Protein AF-A0AAW6HKV5-F1 (afdb_monomer)

InterPro domains:
  IPR008201 Ribonuclease HepT-like [PF01934] (49-114)
  IPR037038 tRNA nuclease HepT-like superfamily [G3DSA:1.20.120.580] (50-119)

Nearest PDB structures (foldseek):
  2lfd-assembly1_A  TM=5.089E-01  e=1.244E+00  Escherichia coli
  7ocf-assembly1_E  TM=3.856E-01  e=1.244E+00  Rattus norvegicus
  6s18-assembly1_B  TM=4.600E-01  e=3.729E+00  Pseudomonas putida KT2440
  5nl1-assembly2_E  TM=3.109E-01  e=4.331E+00  Mus musculus

Organism: Bacteroides ovatus (NCBI:txid28116)

pLDDT: mean 88.49, std 11.3, range [34.53, 97.5]

Foldseek 3Di:
DDLVVLLVVLLVLLLVLLVVLLVLCVPPDDLCQLVPDPVSVVNLVVLLVSLQSNLVSLVSNCVSVVNPPCVVPVVADNVCSNCSNVVCVVCVVVSRSRVSNCCSPPPSVVVSVVSVVVVD

Structure (mmCIF, N/CA/C/O backbone):
data_AF-A0AAW6HKV5-F1
#
_entry.id   AF-A0AAW6HKV5-F1
#
loop_
_atom_site.group_PDB
_atom_site.id
_atom_s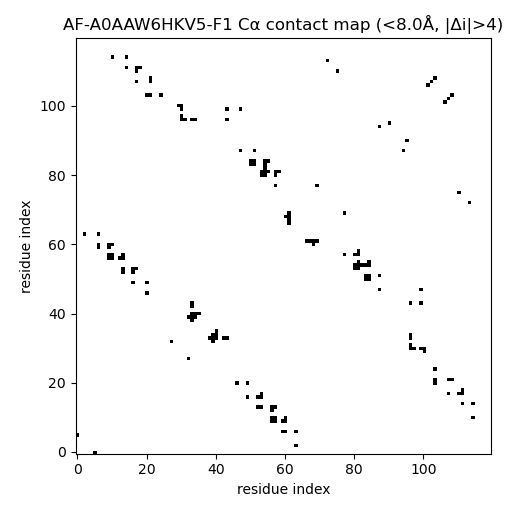ite.type_symbol
_atom_site.label_atom_id
_atom_site.label_alt_id
_atom_site.label_comp_id
_atom_site.label_asym_id
_atom_site.label_entity_id
_atom_site.label_seq_id
_atom_site.pdbx_PDB_ins_code
_atom_site.Cartn_x
_atom_site.Cartn_y
_atom_site.Cartn_z
_atom_site.occupancy
_atom_site.B_iso_or_equiv
_atom_site.auth_seq_id
_atom_site.auth_comp_id
_atom_site.auth_asym_id
_atom_site.auth_atom_id
_atom_site.pdbx_PDB_model_num
ATOM 1 N N . MET A 1 1 ? 3.439 5.082 26.831 1.00 64.12 1 MET A N 1
ATOM 2 C CA . MET A 1 1 ? 2.622 5.833 25.849 1.00 64.12 1 MET A CA 1
ATOM 3 C C . MET A 1 1 ? 1.167 5.444 26.038 1.00 64.12 1 MET A C 1
ATOM 5 O O . MET A 1 1 ? 0.902 4.267 26.248 1.00 64.12 1 MET A O 1
ATOM 9 N N . CYS A 1 2 ? 0.241 6.402 26.002 1.00 88.31 2 CYS A N 1
ATOM 10 C CA . CYS A 1 2 ? -1.196 6.114 26.021 1.00 88.31 2 CYS A CA 1
ATOM 11 C C . CYS A 1 2 ? -1.622 5.416 24.713 1.00 88.31 2 CYS A C 1
ATOM 13 O O . CYS A 1 2 ? -1.006 5.632 23.668 1.00 88.31 2 CYS A O 1
ATOM 15 N N . LYS A 1 3 ? -2.685 4.601 24.754 1.00 89.00 3 LYS A N 1
ATOM 16 C CA . LYS A 1 3 ? -3.238 3.867 23.597 1.00 89.00 3 LYS A CA 1
ATOM 17 C C . LYS A 1 3 ? -3.487 4.783 22.387 1.00 89.00 3 LYS A C 1
ATOM 19 O O . LYS A 1 3 ? -3.166 4.406 21.264 1.00 89.00 3 LYS A O 1
ATOM 24 N N . SER A 1 4 ? -3.975 6.003 22.620 1.00 89.12 4 SER A N 1
ATOM 25 C CA . SER A 1 4 ? -4.191 7.018 21.579 1.00 89.12 4 SER A CA 1
ATOM 26 C C . SER A 1 4 ? -2.897 7.461 20.890 1.00 89.12 4 SER A C 1
ATOM 28 O O . SER A 1 4 ? -2.852 7.519 19.667 1.00 89.12 4 SER A O 1
ATOM 30 N N . GLN A 1 5 ? -1.820 7.686 21.649 1.00 92.69 5 GLN A N 1
ATOM 31 C CA . GLN A 1 5 ? -0.515 8.089 21.106 1.00 92.69 5 GLN A CA 1
ATOM 32 C C . GLN A 1 5 ? 0.099 6.998 20.220 1.00 92.69 5 GLN A C 1
ATOM 34 O O . GLN A 1 5 ? 0.782 7.295 19.242 1.00 92.69 5 GLN A O 1
ATOM 39 N N . ILE A 1 6 ? -0.143 5.725 20.550 1.00 94.19 6 ILE A N 1
ATOM 40 C CA . ILE A 1 6 ? 0.310 4.592 19.733 1.00 94.19 6 ILE A CA 1
ATOM 41 C C . ILE A 1 6 ? -0.454 4.564 18.407 1.00 94.19 6 ILE A C 1
ATOM 43 O O . ILE A 1 6 ? 0.168 4.436 17.355 1.00 94.19 6 ILE A O 1
ATOM 47 N N . ILE A 1 7 ? -1.781 4.726 18.449 1.00 93.62 7 ILE A N 1
ATOM 48 C CA . ILE A 1 7 ? -2.629 4.772 17.248 1.00 93.62 7 ILE A CA 1
ATOM 49 C C . ILE A 1 7 ? -2.210 5.933 16.341 1.00 93.62 7 ILE A C 1
ATOM 51 O O . ILE A 1 7 ? -1.994 5.729 15.150 1.00 93.62 7 ILE A O 1
ATOM 55 N N . GLU A 1 8 ? -2.026 7.129 16.900 1.00 92.94 8 GLU A N 1
ATOM 56 C CA . GLU A 1 8 ? -1.575 8.302 16.147 1.00 92.94 8 GLU A CA 1
ATOM 57 C C . GLU A 1 8 ? -0.194 8.076 15.516 1.00 92.94 8 GLU A C 1
ATOM 59 O O . GLU A 1 8 ? 0.023 8.379 14.341 1.00 92.94 8 GLU A O 1
ATOM 64 N N . SER A 1 9 ? 0.738 7.478 16.266 1.00 94.81 9 SER A N 1
ATOM 65 C CA . SER A 1 9 ? 2.064 7.135 15.749 1.00 94.81 9 SER A CA 1
ATOM 66 C C . SER A 1 9 ? 1.994 6.132 14.595 1.00 94.81 9 SER A C 1
ATOM 68 O O . SER A 1 9 ? 2.704 6.310 13.604 1.00 94.81 9 SER A O 1
ATOM 70 N N . LEU A 1 10 ? 1.140 5.107 14.693 1.00 94.88 10 LEU A N 1
ATOM 71 C CA . LEU A 1 10 ? 0.932 4.126 13.625 1.00 94.88 10 LEU A CA 1
ATOM 72 C C . LEU A 1 10 ? 0.352 4.787 12.376 1.00 94.88 10 LEU A C 1
ATOM 74 O O . LEU A 1 10 ? 0.940 4.656 11.308 1.00 94.88 10 LEU A O 1
ATOM 78 N N . LEU A 1 11 ? -0.722 5.567 12.516 1.00 94.31 11 LEU A N 1
ATOM 79 C CA . LEU A 1 11 ? -1.334 6.295 11.401 1.00 94.31 11 LEU A CA 1
ATOM 80 C C . LEU A 1 11 ? -0.325 7.214 10.704 1.00 94.31 11 LEU A C 1
ATOM 82 O O . LEU A 1 11 ? -0.231 7.215 9.477 1.00 94.31 11 LEU A O 1
ATOM 86 N N . LYS A 1 12 ? 0.483 7.950 11.477 1.00 94.88 12 LYS A N 1
ATOM 87 C CA . LYS A 1 12 ? 1.523 8.832 10.935 1.00 94.88 12 LYS A CA 1
ATOM 88 C C . LYS A 1 12 ? 2.592 8.054 10.170 1.00 94.88 12 LYS A C 1
ATOM 90 O O . LYS A 1 12 ? 2.950 8.456 9.067 1.00 94.88 12 LYS A O 1
ATOM 95 N N . LYS A 1 13 ? 3.091 6.948 10.727 1.00 96.62 13 LYS A N 1
ATOM 96 C CA . LYS A 1 13 ? 4.096 6.098 10.066 1.00 96.62 13 LYS A CA 1
ATOM 97 C C . LYS A 1 13 ? 3.543 5.449 8.800 1.00 96.62 13 LYS A C 1
ATOM 99 O O . LYS A 1 13 ? 4.243 5.410 7.791 1.00 96.62 13 LYS A O 1
ATOM 104 N N . THR A 1 14 ? 2.295 4.985 8.827 1.00 96.06 14 THR A N 1
ATOM 105 C CA . THR A 1 14 ? 1.622 4.426 7.651 1.00 96.06 14 THR A CA 1
ATOM 106 C C . THR A 1 14 ? 1.500 5.482 6.555 1.00 96.06 14 THR A C 1
ATOM 108 O O . THR A 1 14 ? 1.934 5.226 5.437 1.00 96.06 14 THR A O 1
ATOM 111 N N . LEU A 1 15 ? 1.026 6.692 6.877 1.00 95.88 15 LEU A N 1
ATOM 112 C CA . LEU A 1 15 ? 0.914 7.784 5.904 1.00 95.88 15 LEU A CA 1
ATOM 113 C C . LEU A 1 15 ? 2.277 8.161 5.302 1.00 95.88 15 LEU A C 1
ATOM 115 O O . LEU A 1 15 ? 2.411 8.225 4.085 1.00 95.88 15 LEU A O 1
ATOM 119 N N . GLN A 1 16 ? 3.307 8.324 6.137 1.00 96.94 16 GLN A N 1
ATOM 120 C CA . GLN A 1 16 ? 4.673 8.598 5.673 1.00 96.94 16 GLN A CA 1
ATOM 121 C C . GLN A 1 16 ? 5.211 7.493 4.755 1.00 96.94 16 GLN A C 1
ATOM 123 O O . GLN A 1 16 ? 5.938 7.769 3.803 1.00 96.94 16 GLN A O 1
ATOM 128 N N . THR A 1 17 ? 4.858 6.236 5.029 1.00 97.50 17 THR A N 1
ATOM 129 C CA . THR A 1 17 ? 5.264 5.100 4.195 1.00 97.50 17 THR A CA 1
ATOM 130 C C . THR A 1 17 ? 4.564 5.137 2.838 1.00 97.50 17 THR A C 1
ATOM 132 O O . THR A 1 17 ? 5.229 4.975 1.819 1.00 97.50 17 THR A O 1
ATOM 135 N N . VAL A 1 18 ? 3.258 5.429 2.808 1.00 96.75 18 VAL A N 1
ATOM 136 C CA . VAL A 1 18 ? 2.496 5.629 1.563 1.00 96.75 18 VAL A CA 1
ATOM 137 C C . VAL A 1 18 ? 3.113 6.754 0.728 1.00 96.75 18 VAL A C 1
ATOM 139 O O . VAL A 1 18 ? 3.409 6.559 -0.449 1.00 96.75 18 VAL A O 1
ATOM 142 N N . GLU A 1 19 ? 3.375 7.913 1.337 1.00 96.69 19 GLU A N 1
ATOM 143 C CA . GLU A 1 19 ? 3.991 9.062 0.660 1.00 96.69 19 GLU A CA 1
ATOM 144 C C . GLU A 1 19 ? 5.374 8.729 0.096 1.00 96.69 19 GLU A C 1
ATOM 146 O O . GLU A 1 19 ? 5.683 9.100 -1.036 1.00 96.69 19 GLU A O 1
ATOM 151 N N . ARG A 1 20 ? 6.184 7.975 0.849 1.00 97.00 20 ARG A N 1
ATOM 152 C CA . ARG A 1 20 ? 7.497 7.511 0.396 1.00 97.00 20 ARG A CA 1
ATOM 153 C C . ARG A 1 20 ? 7.397 6.600 -0.826 1.00 97.00 20 ARG A C 1
ATOM 155 O O . ARG A 1 20 ? 8.191 6.768 -1.747 1.00 97.00 20 ARG A O 1
ATOM 162 N N . ILE A 1 21 ? 6.459 5.648 -0.852 1.00 96.50 21 ILE A N 1
ATOM 163 C CA . ILE A 1 21 ? 6.273 4.770 -2.020 1.00 96.50 21 ILE A CA 1
ATOM 164 C C . ILE A 1 21 ? 5.858 5.593 -3.240 1.00 96.50 21 ILE A C 1
ATOM 166 O O . ILE A 1 21 ? 6.445 5.422 -4.308 1.00 96.50 21 ILE A O 1
ATOM 170 N N . LEU A 1 22 ? 4.891 6.501 -3.079 1.00 96.25 22 LEU A N 1
ATOM 171 C CA . LEU A 1 22 ? 4.403 7.344 -4.171 1.00 96.25 22 LEU A CA 1
ATOM 172 C C . LEU A 1 22 ? 5.524 8.215 -4.755 1.00 96.25 22 LEU A C 1
ATOM 174 O O . LEU A 1 22 ? 5.726 8.200 -5.966 1.00 96.25 22 LEU A O 1
ATOM 178 N N . ALA A 1 23 ? 6.305 8.890 -3.906 1.00 95.69 23 ALA A N 1
ATOM 179 C CA . ALA A 1 23 ? 7.449 9.693 -4.341 1.00 95.69 23 ALA A CA 1
ATOM 180 C C . ALA A 1 23 ? 8.523 8.838 -5.035 1.00 95.69 23 ALA A C 1
ATOM 182 O O . ALA A 1 23 ? 9.029 9.186 -6.098 1.00 95.69 23 ALA A O 1
ATOM 183 N N . ASN A 1 24 ? 8.834 7.662 -4.484 1.00 93.38 24 ASN A N 1
ATOM 184 C CA . ASN A 1 24 ? 9.816 6.754 -5.074 1.00 93.38 24 ASN A CA 1
ATOM 185 C C . ASN A 1 24 ? 9.360 6.130 -6.400 1.00 93.38 24 ASN A C 1
ATOM 187 O O . ASN A 1 24 ? 10.202 5.561 -7.097 1.00 93.38 24 ASN A O 1
ATOM 191 N N . SER A 1 25 ? 8.071 6.202 -6.729 1.00 92.94 25 SER A N 1
ATOM 192 C CA . SER A 1 25 ? 7.472 5.564 -7.906 1.00 92.94 25 SER A CA 1
ATOM 193 C C . SER A 1 25 ? 6.973 6.572 -8.943 1.00 92.94 25 SER A C 1
ATOM 195 O O . SER A 1 25 ? 6.301 6.193 -9.904 1.00 92.94 25 SER A O 1
ATOM 197 N N . GLU A 1 26 ? 7.293 7.855 -8.764 1.00 91.62 26 GLU A N 1
ATOM 198 C CA . GLU A 1 26 ? 6.852 8.938 -9.644 1.00 91.62 26 GLU A CA 1
ATOM 199 C C . GLU A 1 26 ? 7.334 8.728 -11.086 1.00 91.62 26 GLU A C 1
ATOM 201 O O . GLU A 1 26 ? 6.554 8.840 -12.028 1.00 91.62 26 GLU A O 1
ATOM 206 N N . THR A 1 27 ? 8.591 8.311 -11.255 1.00 89.12 27 THR A N 1
ATOM 207 C CA . THR A 1 27 ? 9.207 8.064 -12.568 1.00 89.12 27 THR A CA 1
ATOM 208 C C . THR A 1 27 ? 8.909 6.681 -13.151 1.00 89.12 27 THR A C 1
ATOM 210 O O . THR A 1 27 ? 9.311 6.391 -14.276 1.00 89.12 27 THR A O 1
ATOM 213 N N . ILE A 1 28 ? 8.215 5.815 -12.408 1.00 91.00 28 ILE A N 1
ATOM 214 C CA . ILE A 1 28 ? 7.873 4.460 -12.846 1.00 91.00 28 ILE A CA 1
ATOM 215 C C . ILE A 1 28 ? 6.579 4.544 -13.655 1.00 91.00 28 ILE A C 1
ATOM 217 O O . ILE A 1 28 ? 5.524 4.859 -13.103 1.00 91.00 28 ILE A O 1
ATOM 221 N N . THR A 1 29 ? 6.653 4.289 -14.961 1.00 89.56 29 THR A N 1
ATOM 222 C CA . THR A 1 29 ? 5.526 4.443 -15.903 1.00 89.56 29 THR A CA 1
ATOM 223 C C . THR A 1 29 ? 4.960 3.122 -16.419 1.00 89.56 29 THR A C 1
ATOM 225 O O . THR A 1 29 ? 3.932 3.124 -17.094 1.00 89.56 29 THR A O 1
ATOM 228 N N . SER A 1 30 ? 5.600 1.994 -16.108 1.00 92.44 30 SER A N 1
ATOM 229 C CA . SER A 1 30 ? 5.129 0.661 -16.483 1.00 92.44 30 SER A CA 1
ATOM 230 C C . SER A 1 30 ? 5.627 -0.410 -15.505 1.00 92.44 30 SER A C 1
ATOM 232 O O . SER A 1 30 ? 6.689 -0.234 -14.900 1.00 92.44 30 SER A O 1
ATOM 234 N N . PRO A 1 31 ? 4.931 -1.560 -15.405 1.00 90.75 31 PRO A N 1
ATOM 235 C CA . PRO A 1 31 ? 5.410 -2.725 -14.656 1.00 90.75 31 PRO A CA 1
ATOM 236 C C . PRO A 1 31 ? 6.779 -3.226 -15.132 1.00 90.75 31 PRO A C 1
ATOM 238 O O . PRO A 1 31 ? 7.628 -3.611 -14.330 1.00 90.75 31 PRO A O 1
ATOM 241 N N . SER A 1 32 ? 7.034 -3.154 -16.444 1.00 91.31 32 SER A N 1
ATOM 242 C CA . SER A 1 32 ? 8.295 -3.601 -17.045 1.00 91.31 32 SER A CA 1
ATOM 243 C C . SER A 1 32 ? 9.523 -2.877 -16.493 1.00 91.31 32 SER A C 1
ATOM 245 O O . SER A 1 32 ? 10.596 -3.472 -16.462 1.00 91.31 32 SER A O 1
ATOM 247 N N . PHE A 1 33 ? 9.383 -1.648 -15.978 1.00 91.81 33 PHE A N 1
ATOM 248 C CA . PHE A 1 33 ? 10.468 -0.922 -15.308 1.00 91.81 33 PHE A CA 1
ATOM 249 C C . PHE A 1 33 ? 11.179 -1.775 -14.244 1.00 91.81 33 PHE A C 1
ATOM 251 O O . PHE A 1 33 ? 12.405 -1.745 -14.139 1.00 91.81 33 PHE A O 1
ATOM 258 N N . TYR A 1 34 ? 10.414 -2.563 -13.483 1.00 90.88 34 TYR A N 1
ATOM 259 C CA . TYR A 1 34 ? 10.938 -3.402 -12.410 1.00 90.88 34 TYR A CA 1
ATOM 260 C C . TYR A 1 34 ? 11.731 -4.613 -12.912 1.00 90.88 34 TYR A C 1
ATOM 262 O O . TYR A 1 34 ? 12.585 -5.120 -12.198 1.00 90.88 34 TYR A O 1
ATOM 270 N N . LEU A 1 35 ? 11.471 -5.079 -14.133 1.00 90.12 35 LEU A N 1
ATOM 271 C CA . LEU A 1 35 ? 11.988 -6.357 -14.630 1.00 90.12 35 LEU A CA 1
ATOM 272 C C . LEU A 1 35 ? 13.192 -6.200 -15.570 1.00 90.12 35 LEU A C 1
ATOM 274 O O . LEU A 1 35 ? 13.874 -7.173 -15.872 1.00 90.12 35 LEU A O 1
ATOM 278 N N . LEU A 1 36 ? 13.467 -4.980 -16.042 1.00 90.75 36 LEU A N 1
ATOM 279 C CA . LEU A 1 36 ? 14.502 -4.721 -17.050 1.00 90.75 36 LEU A CA 1
ATOM 280 C C . LEU A 1 36 ? 15.930 -4.701 -16.493 1.00 90.75 36 LEU A C 1
ATOM 282 O O . LEU A 1 36 ? 16.881 -4.884 -17.249 1.00 90.75 36 LEU A O 1
ATOM 286 N N . THR A 1 37 ? 16.103 -4.421 -15.199 1.00 93.75 37 THR A N 1
ATOM 287 C CA . THR A 1 37 ? 17.429 -4.265 -14.584 1.00 93.75 37 THR A CA 1
ATOM 288 C C . THR A 1 37 ? 17.450 -4.825 -13.162 1.00 93.75 37 THR A C 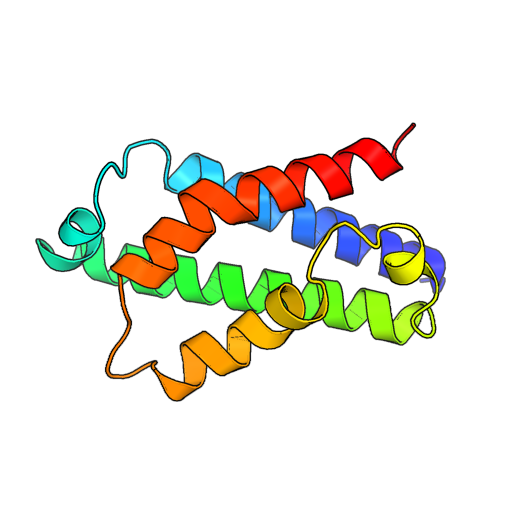1
ATOM 290 O O . THR A 1 37 ? 16.411 -4.794 -12.498 1.00 93.75 37 THR A O 1
ATOM 293 N N . PRO A 1 38 ? 18.619 -5.253 -12.643 1.00 94.00 38 PRO A N 1
ATOM 294 C CA . PRO A 1 38 ? 18.753 -5.665 -11.244 1.00 94.00 38 PRO A CA 1
ATOM 295 C C . PRO A 1 38 ? 18.260 -4.597 -10.259 1.00 94.00 38 PRO A C 1
ATOM 297 O O . PRO A 1 38 ? 17.481 -4.895 -9.364 1.00 94.00 38 PRO A O 1
ATOM 300 N N . SER A 1 39 ? 18.605 -3.326 -10.487 1.00 92.81 39 SER A N 1
ATOM 301 C CA . SER A 1 39 ? 18.130 -2.214 -9.651 1.00 92.81 39 SER A CA 1
ATOM 302 C C . SER A 1 39 ? 16.618 -1.978 -9.752 1.00 92.81 39 SER A C 1
ATOM 304 O O . SER A 1 39 ? 16.005 -1.485 -8.807 1.00 92.81 39 SER A O 1
ATOM 306 N N . GLY A 1 40 ? 15.999 -2.315 -10.887 1.00 92.44 40 GLY A N 1
ATOM 307 C CA . GLY A 1 40 ? 14.543 -2.344 -11.027 1.00 92.44 40 GLY A CA 1
ATOM 308 C C . GLY A 1 40 ? 13.924 -3.393 -10.105 1.00 92.44 40 GLY A C 1
ATOM 309 O O . GLY A 1 40 ? 12.985 -3.081 -9.373 1.00 92.44 40 GLY A O 1
ATOM 310 N N . MET A 1 41 ? 14.501 -4.594 -10.074 1.00 91.44 41 MET A N 1
ATOM 311 C CA . MET A 1 41 ? 14.013 -5.699 -9.250 1.00 91.44 41 MET A CA 1
ATOM 312 C C . MET A 1 41 ? 14.209 -5.416 -7.757 1.00 91.44 41 MET A C 1
ATOM 314 O O . MET A 1 41 ? 13.259 -5.527 -6.988 1.00 91.44 41 MET A O 1
ATOM 318 N N . GLU A 1 42 ? 15.369 -4.891 -7.358 1.00 93.06 42 GLU A N 1
ATOM 319 C CA . GLU A 1 42 ? 15.612 -4.410 -5.988 1.00 93.06 42 GLU A CA 1
ATOM 320 C C . GLU A 1 42 ? 14.578 -3.353 -5.559 1.00 93.06 42 GLU A C 1
ATOM 322 O O . GLU A 1 42 ? 14.148 -3.296 -4.400 1.00 93.06 42 GLU A O 1
ATOM 327 N N . ARG A 1 43 ? 14.140 -2.498 -6.495 1.00 92.62 43 ARG A N 1
ATOM 328 C CA . ARG A 1 43 ? 13.110 -1.486 -6.233 1.00 92.62 43 ARG A CA 1
ATOM 329 C C . ARG A 1 43 ? 11.724 -2.101 -6.076 1.00 92.62 43 ARG A C 1
ATOM 331 O O . ARG A 1 43 ? 10.960 -1.612 -5.240 1.00 92.62 43 ARG A O 1
ATOM 338 N N . LEU A 1 44 ? 11.402 -3.153 -6.829 1.00 92.00 44 LEU A N 1
ATOM 339 C CA . LEU A 1 44 ? 10.171 -3.927 -6.658 1.00 92.00 44 LEU A CA 1
ATOM 340 C C . LEU A 1 44 ? 10.129 -4.559 -5.266 1.00 92.00 44 LEU A C 1
ATOM 342 O O . LEU A 1 44 ? 9.188 -4.319 -4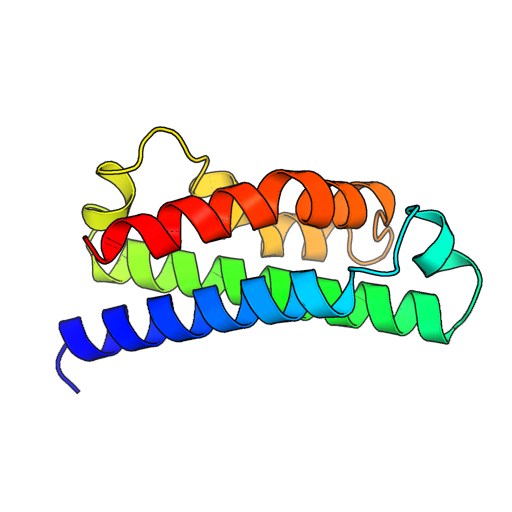.511 1.00 92.00 44 LEU A O 1
ATOM 346 N N . GLU A 1 45 ? 11.188 -5.274 -4.892 1.00 91.12 45 GLU A N 1
ATOM 347 C CA . GLU A 1 45 ? 11.330 -5.927 -3.587 1.00 91.12 45 GLU A CA 1
ATOM 348 C C . GLU A 1 45 ? 11.235 -4.914 -2.440 1.00 91.12 45 GLU A C 1
ATOM 350 O O . GLU A 1 45 ? 10.456 -5.084 -1.498 1.00 91.12 45 GLU A O 1
ATOM 355 N N . SER A 1 46 ? 11.960 -3.797 -2.556 1.00 93.19 46 SER A N 1
ATOM 356 C CA . SER A 1 46 ? 11.910 -2.700 -1.585 1.00 93.19 46 SER A CA 1
ATOM 357 C C . SER A 1 46 ? 10.506 -2.113 -1.453 1.00 93.19 46 SER A C 1
ATOM 359 O O . SER A 1 46 ? 10.063 -1.799 -0.347 1.00 93.19 46 SER A O 1
ATOM 361 N N . THR A 1 47 ? 9.785 -1.968 -2.565 1.00 93.75 47 THR A N 1
ATOM 362 C CA . THR A 1 47 ? 8.413 -1.447 -2.554 1.00 93.75 47 THR A CA 1
ATOM 363 C C . THR A 1 47 ? 7.463 -2.427 -1.877 1.00 93.75 47 THR A C 1
ATOM 365 O O . THR A 1 47 ? 6.674 -2.020 -1.026 1.00 93.75 47 THR A O 1
ATOM 368 N N . CYS A 1 48 ? 7.604 -3.722 -2.153 1.00 92.31 48 CYS A N 1
ATOM 369 C CA . CYS A 1 48 ? 6.828 -4.780 -1.513 1.00 92.31 48 CYS A CA 1
ATOM 370 C C . CYS A 1 48 ? 7.008 -4.801 0.009 1.00 92.31 48 CYS A C 1
ATOM 372 O O . CYS A 1 48 ? 6.032 -4.910 0.752 1.00 92.31 48 CYS A O 1
ATOM 374 N N . MET A 1 49 ? 8.233 -4.596 0.497 1.00 92.56 49 MET A N 1
ATOM 375 C CA . MET A 1 49 ? 8.488 -4.480 1.936 1.00 92.56 49 MET A CA 1
ATOM 376 C C . MET A 1 49 ? 7.759 -3.291 2.576 1.00 92.56 49 MET A C 1
ATOM 378 O O . MET A 1 49 ? 7.239 -3.403 3.689 1.00 92.56 49 MET A O 1
ATOM 382 N N . LEU A 1 50 ? 7.678 -2.153 1.882 1.00 95.06 50 LEU A N 1
ATOM 383 C CA . LEU A 1 50 ? 6.944 -0.982 2.371 1.00 95.06 50 LEU A CA 1
ATOM 384 C C . LEU A 1 50 ? 5.421 -1.195 2.322 1.00 95.06 50 LEU A C 1
ATOM 386 O O . LEU A 1 50 ? 4.720 -0.780 3.244 1.00 95.06 50 LEU A O 1
ATOM 390 N N . LEU A 1 51 ? 4.916 -1.885 1.297 1.00 94.44 51 LEU A N 1
ATOM 391 C CA . LEU A 1 51 ? 3.515 -2.303 1.180 1.00 94.44 51 LEU A CA 1
ATOM 392 C C . LEU A 1 51 ? 3.097 -3.229 2.340 1.00 94.44 51 LEU A C 1
ATOM 394 O O . LEU A 1 51 ? 2.075 -2.999 2.988 1.00 94.44 51 LEU A O 1
ATOM 398 N N . ILE A 1 52 ? 3.941 -4.205 2.693 1.00 93.25 52 ILE A N 1
ATOM 399 C CA . ILE A 1 52 ? 3.755 -5.051 3.885 1.00 93.25 52 ILE A CA 1
ATOM 400 C C . ILE A 1 52 ? 3.664 -4.195 5.156 1.00 93.25 52 ILE A C 1
ATOM 402 O O . ILE A 1 52 ? 2.762 -4.386 5.976 1.00 93.25 52 ILE A O 1
ATOM 406 N N . ALA A 1 53 ? 4.574 -3.229 5.320 1.00 95.19 53 ALA A N 1
ATOM 407 C CA . ALA A 1 53 ? 4.592 -2.354 6.490 1.00 95.19 53 ALA A CA 1
ATOM 408 C C . ALA A 1 53 ? 3.320 -1.492 6.607 1.00 95.19 53 ALA A C 1
ATOM 410 O O . ALA A 1 53 ? 2.826 -1.277 7.717 1.00 95.19 53 ALA A O 1
ATOM 411 N N . ILE A 1 54 ? 2.759 -1.035 5.481 1.00 95.69 54 ILE A N 1
ATOM 412 C CA . ILE A 1 54 ? 1.465 -0.336 5.440 1.00 95.69 54 ILE A CA 1
ATOM 413 C C . ILE A 1 54 ? 0.354 -1.247 5.969 1.00 95.69 54 ILE A C 1
ATOM 415 O O . ILE A 1 54 ? -0.367 -0.843 6.885 1.00 95.69 54 ILE A O 1
ATOM 419 N N . GLY A 1 55 ? 0.249 -2.473 5.445 1.00 94.94 55 GLY A N 1
ATOM 420 C CA . GLY A 1 55 ? -0.779 -3.432 5.857 1.00 94.94 55 GLY A CA 1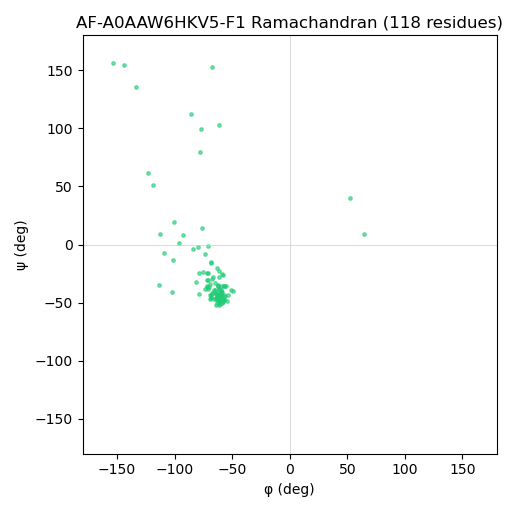
ATOM 421 C C . GLY A 1 55 ? -0.714 -3.773 7.348 1.00 94.94 55 GLY A C 1
ATOM 422 O O . GLY A 1 55 ? -1.734 -3.730 8.040 1.00 94.94 55 GLY A O 1
ATOM 423 N N . GLU A 1 56 ? 0.487 -4.017 7.880 1.00 94.88 56 GLU A N 1
ATOM 424 C CA . GLU A 1 56 ? 0.694 -4.267 9.313 1.00 94.88 56 GLU A CA 1
ATOM 425 C C . GLU A 1 56 ? 0.351 -3.041 10.176 1.00 94.88 56 GLU A C 1
ATOM 427 O O . GLU A 1 56 ? -0.271 -3.175 11.233 1.00 94.88 56 GLU A O 1
ATOM 432 N N . GLY A 1 57 ? 0.686 -1.831 9.716 1.00 95.19 57 GLY A N 1
ATOM 433 C CA . GLY A 1 57 ? 0.318 -0.590 10.400 1.00 95.19 57 GLY A CA 1
ATOM 434 C C . GLY A 1 57 ? -1.199 -0.411 10.514 1.00 95.19 57 GLY A C 1
ATOM 435 O O . GLY A 1 57 ? -1.713 -0.161 11.608 1.00 95.19 57 GLY A O 1
ATOM 436 N N . VAL A 1 58 ? -1.927 -0.616 9.411 1.00 95.62 58 VAL A N 1
ATOM 437 C CA . VAL A 1 58 ? -3.399 -0.536 9.377 1.00 95.62 58 VAL A CA 1
ATOM 438 C C . VAL A 1 58 ? -4.032 -1.623 10.247 1.00 95.62 58 VAL A C 1
ATOM 440 O O . VAL A 1 58 ? -4.930 -1.330 11.035 1.00 95.62 58 VAL A O 1
ATOM 443 N N . LYS A 1 59 ? -3.518 -2.856 10.195 1.00 95.38 59 LYS A N 1
ATOM 444 C CA . LYS A 1 59 ? -3.970 -3.969 11.045 1.00 95.38 59 LYS A CA 1
ATOM 445 C C . LYS A 1 59 ? -3.757 -3.694 12.532 1.00 95.38 59 LYS A C 1
ATOM 447 O O . LYS A 1 59 ? -4.610 -4.023 13.358 1.00 95.38 59 LYS A O 1
ATOM 452 N N . GLY A 1 60 ? -2.641 -3.055 12.881 1.00 95.81 60 GLY A N 1
ATOM 453 C CA . GLY A 1 60 ? -2.373 -2.579 14.235 1.00 95.81 60 GLY A CA 1
ATOM 454 C C . GLY A 1 60 ? -3.416 -1.565 14.708 1.00 95.81 60 GLY A C 1
ATOM 455 O O . GLY A 1 60 ? -3.931 -1.691 15.820 1.00 95.81 60 GLY A O 1
ATOM 456 N N . VAL A 1 61 ? -3.776 -0.599 13.857 1.00 95.25 61 VAL A N 1
ATOM 457 C CA . VAL A 1 61 ? -4.829 0.390 14.143 1.00 95.25 61 VAL A CA 1
ATOM 458 C C . VAL A 1 61 ? -6.200 -0.274 14.294 1.00 95.25 61 VAL A C 1
ATOM 460 O O . VAL A 1 61 ? -6.901 0.006 15.267 1.00 95.25 61 VAL A O 1
ATOM 463 N N . ASP A 1 62 ? -6.575 -1.179 13.389 1.00 95.88 62 ASP A N 1
ATOM 464 C CA . ASP A 1 62 ? -7.848 -1.911 13.444 1.00 95.88 62 ASP A CA 1
ATOM 465 C C . ASP A 1 62 ? -7.991 -2.678 14.766 1.00 95.88 62 ASP A C 1
ATOM 467 O O . ASP A 1 62 ? -8.976 -2.526 15.492 1.00 95.88 62 ASP A O 1
ATOM 471 N N . LYS A 1 63 ? -6.940 -3.415 15.152 1.00 95.62 63 LYS A N 1
ATOM 472 C CA . LYS A 1 63 ? -6.892 -4.164 16.412 1.00 95.62 63 LYS A CA 1
ATOM 473 C C . LYS A 1 63 ? -6.955 -3.250 17.632 1.00 95.62 63 LYS A C 1
ATOM 475 O O . LYS A 1 63 ? -7.702 -3.526 18.564 1.00 95.62 63 LYS A O 1
ATOM 480 N N . LEU A 1 64 ? -6.174 -2.169 17.654 1.00 95.88 64 LEU A N 1
ATOM 481 C CA . LEU A 1 64 ? -6.157 -1.247 18.791 1.00 95.88 64 LEU A CA 1
ATOM 482 C C . LEU A 1 64 ? -7.477 -0.487 18.925 1.00 95.88 64 LEU A C 1
ATOM 484 O O . LEU A 1 64 ? -7.858 -0.133 20.032 1.00 95.88 64 LEU A O 1
ATOM 488 N N . THR A 1 65 ? -8.193 -0.234 17.839 1.00 94.81 65 THR A N 1
ATOM 489 C CA . THR A 1 65 ? -9.463 0.505 17.878 1.00 94.81 65 THR A CA 1
ATOM 490 C C . THR A 1 65 ? -10.682 -0.404 18.012 1.00 94.81 65 THR A C 1
ATOM 492 O O . THR A 1 65 ? -11.808 0.080 17.908 1.00 94.81 65 THR A O 1
ATOM 495 N N . ASP A 1 66 ? -10.477 -1.705 18.248 1.00 95.56 66 ASP A N 1
ATOM 496 C CA . ASP A 1 66 ? -11.538 -2.713 18.317 1.00 95.56 66 ASP A CA 1
ATOM 497 C C . ASP A 1 66 ? -12.446 -2.667 17.073 1.00 95.56 66 ASP A C 1
ATOM 499 O O . ASP A 1 66 ? -13.669 -2.770 17.168 1.00 95.56 66 ASP A O 1
ATOM 503 N N . LYS A 1 67 ? -11.830 -2.462 15.897 1.00 93.75 67 LYS A N 1
ATOM 504 C CA . LYS A 1 67 ? -12.467 -2.338 14.573 1.00 93.75 67 LYS A CA 1
ATOM 505 C C . LYS A 1 67 ? -13.389 -1.131 14.391 1.00 93.75 67 LYS A C 1
ATOM 507 O O . LYS A 1 67 ? -14.090 -1.024 13.386 1.00 93.75 67 LYS A O 1
ATOM 512 N N . LYS A 1 68 ? -13.404 -0.197 15.346 1.00 93.88 68 LYS A N 1
ATOM 513 C CA . LYS A 1 68 ? -14.314 0.955 15.314 1.00 93.88 68 LYS A CA 1
ATOM 514 C C . LYS A 1 68 ? -13.825 2.047 14.374 1.00 93.88 68 LYS A C 1
ATOM 516 O O . LYS A 1 68 ? -14.626 2.587 13.623 1.00 93.88 68 LYS A O 1
ATOM 521 N N . LEU A 1 69 ? -12.527 2.363 14.373 1.00 92.00 69 LEU A N 1
ATOM 522 C CA . LEU A 1 69 ? -12.029 3.536 13.645 1.00 92.00 69 LEU A CA 1
ATOM 523 C C . LEU A 1 69 ? -12.197 3.394 12.127 1.00 92.00 69 LEU A C 1
ATOM 525 O O . LEU A 1 69 ? -12.698 4.305 11.477 1.00 92.00 69 LEU A O 1
ATOM 529 N N . LEU A 1 70 ? -11.819 2.244 11.566 1.00 92.69 70 LEU A N 1
ATOM 530 C CA . LEU A 1 70 ? -11.882 2.022 10.119 1.00 92.69 70 LEU A CA 1
ATOM 531 C C . LEU A 1 70 ? -13.324 1.891 9.601 1.00 92.69 70 LEU A C 1
ATOM 533 O O . LEU A 1 70 ? -13.593 2.233 8.452 1.00 92.69 70 LEU A O 1
ATOM 537 N N . SER A 1 71 ? -14.278 1.488 10.453 1.00 92.06 71 SER A N 1
ATOM 538 C CA . SER A 1 71 ? -15.699 1.404 10.078 1.00 92.06 71 SER A CA 1
ATOM 539 C C . SER A 1 71 ? -16.330 2.750 9.699 1.00 92.06 71 SER A C 1
ATOM 541 O O . SER A 1 71 ? -17.315 2.769 8.964 1.00 92.06 71 SER A O 1
ATOM 543 N N . PHE A 1 72 ? -15.737 3.876 10.118 1.00 90.69 72 PHE A N 1
ATOM 544 C CA . PHE A 1 72 ? -16.164 5.216 9.698 1.00 90.69 72 PHE A CA 1
ATOM 545 C C . PHE A 1 72 ? -15.769 5.554 8.252 1.00 90.69 72 PHE A C 1
ATOM 547 O O . PHE A 1 72 ? -16.217 6.561 7.708 1.00 90.69 72 PHE A O 1
ATOM 554 N N . TYR A 1 73 ? -14.971 4.702 7.606 1.00 89.56 73 TYR A N 1
ATOM 555 C CA . TYR A 1 73 ? -14.479 4.887 6.245 1.00 89.56 73 TYR A CA 1
ATOM 556 C C . TYR A 1 73 ? -14.865 3.693 5.351 1.00 89.56 73 TYR A C 1
ATOM 558 O O . TYR A 1 73 ? -13.984 3.009 4.831 1.00 89.56 73 TYR A O 1
ATOM 566 N N . PRO A 1 74 ? -16.165 3.411 5.138 1.00 87.06 74 PRO A N 1
ATOM 567 C CA . PRO A 1 74 ? -16.621 2.212 4.424 1.00 87.06 74 PRO A CA 1
ATOM 568 C C . PRO A 1 74 ? -16.286 2.206 2.924 1.00 87.06 74 PRO A C 1
ATOM 570 O O . PRO A 1 74 ? -16.335 1.160 2.290 1.00 87.06 74 PRO A O 1
ATOM 573 N N . GLY A 1 75 ? -15.927 3.356 2.342 1.00 85.81 75 GLY A N 1
ATOM 574 C CA . GLY A 1 75 ? -15.536 3.475 0.931 1.00 85.81 75 GLY A CA 1
ATOM 575 C C . GLY A 1 75 ? -14.127 2.962 0.609 1.00 85.81 75 GLY A C 1
ATOM 576 O O . GLY A 1 75 ? -13.591 3.313 -0.438 1.00 85.81 75 GLY A O 1
ATOM 577 N N . MET A 1 76 ? -13.501 2.212 1.517 1.00 89.31 76 MET A N 1
ATOM 578 C CA . MET A 1 76 ? -12.158 1.664 1.366 1.00 89.31 76 MET A CA 1
ATOM 579 C C . MET A 1 76 ? -12.142 0.192 1.763 1.00 89.31 76 MET A C 1
ATOM 581 O O . MET A 1 76 ? -12.678 -0.183 2.807 1.00 89.31 76 MET A O 1
ATOM 585 N N . ASP A 1 77 ? -11.488 -0.639 0.952 1.00 90.75 77 ASP A N 1
ATOM 586 C CA . ASP A 1 77 ? -11.283 -2.048 1.275 1.00 90.75 77 ASP A CA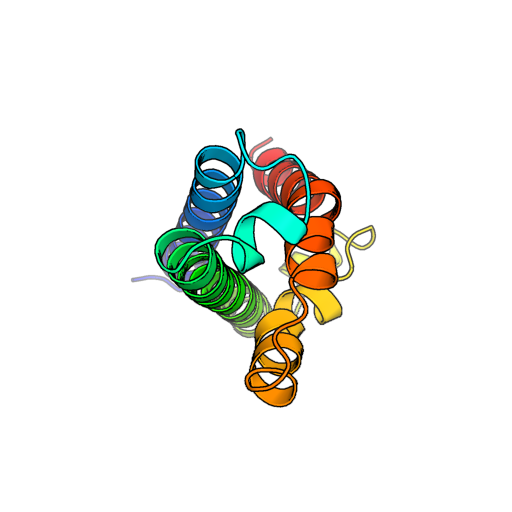 1
ATOM 587 C C . ASP A 1 77 ? -10.144 -2.221 2.291 1.00 90.75 77 ASP A C 1
ATOM 589 O O . ASP A 1 77 ? -9.006 -2.563 1.967 1.00 90.75 77 ASP A O 1
ATOM 593 N N . TRP A 1 78 ? -10.457 -1.985 3.564 1.00 93.69 78 TRP A N 1
ATOM 594 C CA . TRP A 1 78 ? -9.502 -2.161 4.659 1.00 93.69 78 TRP A CA 1
ATOM 595 C C . TRP A 1 78 ? -9.000 -3.599 4.789 1.00 93.69 78 TRP A C 1
ATOM 597 O O . TRP A 1 78 ? -7.878 -3.809 5.251 1.00 93.69 78 TRP A O 1
ATOM 607 N N . LYS A 1 79 ? -9.801 -4.594 4.383 1.00 91.94 79 LYS A N 1
ATOM 608 C CA . LYS A 1 79 ? -9.369 -5.996 4.400 1.00 91.94 79 LYS A CA 1
ATOM 609 C C . LYS A 1 79 ? -8.276 -6.225 3.364 1.00 91.94 79 LYS A C 1
ATOM 611 O O . LYS A 1 79 ? -7.259 -6.812 3.721 1.00 91.94 79 LYS A O 1
ATOM 616 N N . GLY A 1 80 ? -8.449 -5.709 2.148 1.00 89.88 80 GLY A N 1
ATOM 617 C CA . GLY A 1 80 ? -7.419 -5.719 1.109 1.00 89.88 80 GLY A CA 1
ATOM 618 C C . GLY A 1 80 ? -6.135 -5.018 1.558 1.00 89.88 80 GLY A C 1
ATOM 619 O O . GLY A 1 80 ? -5.056 -5.603 1.489 1.00 89.88 80 GLY A O 1
ATOM 620 N N . VAL A 1 81 ? -6.247 -3.817 2.141 1.00 91.38 81 VAL A N 1
ATOM 621 C CA . VAL A 1 81 ? -5.081 -3.066 2.648 1.00 91.38 81 VAL A CA 1
ATOM 622 C C . VAL A 1 81 ? -4.315 -3.855 3.718 1.00 91.38 81 VAL A C 1
ATOM 624 O O . VAL A 1 81 ? -3.089 -3.925 3.675 1.00 91.38 81 VAL A O 1
ATOM 627 N N . MET A 1 82 ? -5.012 -4.487 4.667 1.00 94.12 82 MET A N 1
ATOM 628 C CA . MET A 1 82 ? -4.377 -5.321 5.699 1.00 94.12 82 MET A CA 1
ATOM 629 C C . MET A 1 82 ? -3.820 -6.643 5.150 1.00 94.12 82 MET A C 1
ATOM 631 O O . MET A 1 82 ? -2.837 -7.158 5.680 1.00 94.12 82 MET A O 1
ATOM 635 N N . GLY A 1 83 ? -4.446 -7.194 4.108 1.00 88.06 83 GLY A N 1
ATOM 636 C CA . GLY A 1 83 ? -4.071 -8.452 3.460 1.00 88.06 83 GLY A CA 1
ATOM 637 C C . GLY A 1 83 ? -2.897 -8.338 2.487 1.00 88.06 83 GLY A C 1
ATOM 638 O O . GLY A 1 83 ? -2.455 -9.348 1.947 1.00 88.06 83 GLY A O 1
ATOM 639 N N . MET A 1 84 ? -2.351 -7.138 2.284 1.00 82.94 84 MET A N 1
ATOM 640 C CA . MET A 1 84 ? -1.282 -6.871 1.318 1.00 82.94 84 MET A CA 1
ATOM 641 C C . MET A 1 84 ? -0.033 -7.731 1.546 1.00 82.94 84 MET A C 1
ATOM 643 O O . MET A 1 84 ? 0.586 -8.200 0.595 1.00 82.94 84 MET A O 1
ATOM 647 N N . ARG A 1 85 ? 0.296 -8.020 2.812 1.00 76.38 85 ARG A N 1
ATOM 648 C CA . ARG A 1 85 ? 1.367 -8.962 3.152 1.00 76.38 85 ARG A CA 1
ATOM 649 C C . ARG A 1 85 ? 1.074 -10.370 2.668 1.00 76.38 85 ARG A C 1
ATOM 651 O O . ARG A 1 85 ? 1.973 -11.024 2.161 1.00 76.38 85 ARG A O 1
ATOM 658 N N . ASP A 1 86 ? -0.150 -10.843 2.859 1.00 74.19 86 ASP A N 1
ATOM 659 C CA . ASP A 1 86 ? -0.509 -12.210 2.503 1.00 74.19 86 ASP A CA 1
ATOM 660 C C . ASP A 1 86 ? -0.510 -12.372 0.978 1.00 74.19 86 ASP A C 1
ATOM 662 O O . ASP A 1 86 ? -0.066 -13.402 0.485 1.00 74.19 86 ASP A O 1
ATOM 666 N N . ILE A 1 87 ? -0.888 -11.334 0.229 1.00 72.12 87 ILE A N 1
ATOM 667 C CA . ILE A 1 87 ? -0.775 -11.310 -1.236 1.00 72.12 87 ILE A CA 1
ATOM 668 C C . ILE A 1 87 ? 0.702 -11.372 -1.662 1.00 72.12 87 ILE A C 1
ATOM 670 O O . ILE A 1 87 ? 1.091 -12.259 -2.417 1.00 72.12 87 ILE A O 1
ATOM 674 N N . ILE A 1 88 ? 1.550 -10.490 -1.126 1.00 74.56 88 ILE A N 1
ATOM 675 C CA . ILE A 1 88 ? 2.973 -10.416 -1.498 1.00 74.56 88 ILE A CA 1
ATOM 676 C C . ILE A 1 88 ? 3.744 -11.674 -1.075 1.00 74.56 88 ILE A C 1
ATOM 678 O O . ILE A 1 88 ? 4.603 -12.141 -1.813 1.00 74.56 88 ILE A O 1
ATOM 682 N N . ALA A 1 89 ? 3.462 -12.233 0.104 1.00 65.06 89 ALA A N 1
ATOM 683 C CA . ALA A 1 89 ? 4.196 -13.375 0.642 1.00 65.06 89 ALA A CA 1
ATOM 684 C C . ALA A 1 89 ? 3.851 -14.693 -0.066 1.00 65.06 89 ALA A C 1
ATOM 686 O O . ALA A 1 89 ? 4.747 -15.504 -0.292 1.00 65.06 89 ALA A O 1
ATOM 687 N N . HIS A 1 90 ? 2.582 -14.918 -0.430 1.00 67.12 90 HIS A N 1
ATOM 688 C CA . HIS A 1 90 ? 2.197 -16.133 -1.160 1.00 67.12 90 HIS A CA 1
ATOM 689 C C . HIS A 1 90 ? 2.687 -16.116 -2.611 1.00 67.12 90 HIS A C 1
ATOM 691 O O . HIS A 1 90 ? 3.017 -17.171 -3.144 1.00 67.12 90 HIS A O 1
ATOM 697 N N . HIS A 1 91 ? 2.796 -14.933 -3.218 1.00 65.44 91 HIS A N 1
ATOM 698 C CA . HIS A 1 91 ? 3.317 -14.749 -4.571 1.00 65.44 91 HIS A CA 1
ATOM 699 C C . HIS A 1 91 ? 4.779 -14.278 -4.584 1.00 65.44 91 HIS A C 1
ATOM 701 O O . HIS A 1 91 ? 5.237 -13.757 -5.586 1.00 65.44 91 HIS A O 1
ATOM 707 N N . TYR A 1 92 ? 5.544 -14.443 -3.498 1.00 56.12 92 TYR A N 1
ATOM 708 C CA . TYR A 1 92 ? 6.882 -13.839 -3.391 1.00 56.12 92 TYR A CA 1
ATOM 709 C C . TYR A 1 92 ? 7.876 -14.354 -4.449 1.00 56.12 92 TYR A C 1
ATOM 711 O O . TYR A 1 92 ? 8.704 -13.592 -4.937 1.00 56.12 92 TYR A O 1
ATOM 719 N N . PHE A 1 93 ? 7.777 -15.633 -4.832 1.00 59.81 93 PHE A N 1
ATOM 720 C CA . PHE A 1 93 ? 8.580 -16.205 -5.924 1.00 59.81 93 PHE A CA 1
ATOM 721 C C . PHE A 1 93 ? 8.090 -15.788 -7.318 1.00 59.81 93 PHE A C 1
ATOM 723 O O . PHE A 1 93 ? 8.889 -15.747 -8.248 1.00 59.81 93 PHE A O 1
ATOM 730 N N . ASP A 1 94 ? 6.814 -15.419 -7.430 1.00 66.38 94 ASP A N 1
ATOM 731 C CA . ASP A 1 94 ? 6.143 -14.965 -8.651 1.00 66.38 94 ASP A CA 1
ATOM 732 C C . ASP A 1 94 ? 5.649 -13.526 -8.450 1.00 66.38 94 ASP A C 1
ATOM 734 O O . ASP A 1 94 ? 4.463 -13.221 -8.591 1.00 66.38 94 ASP A O 1
ATOM 738 N N . LEU A 1 95 ? 6.561 -12.655 -8.004 1.00 70.94 95 LEU A N 1
ATOM 739 C CA . LEU A 1 95 ? 6.247 -11.282 -7.630 1.00 70.94 95 LEU A CA 1
ATOM 740 C C . LEU A 1 95 ? 5.706 -10.531 -8.849 1.00 70.94 95 LEU A C 1
ATOM 742 O O . LEU A 1 95 ? 6.453 -10.136 -9.746 1.00 70.94 95 LEU A O 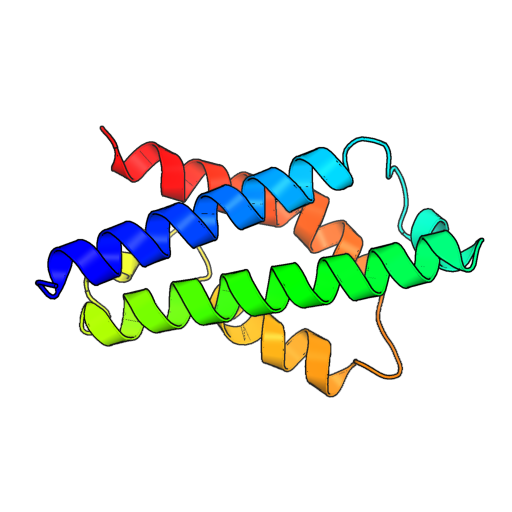1
ATOM 746 N N . ASP A 1 96 ? 4.390 -10.349 -8.875 1.00 82.50 96 ASP A N 1
ATOM 747 C CA . ASP A 1 96 ? 3.710 -9.743 -10.007 1.00 82.50 96 ASP A CA 1
ATOM 748 C C . ASP A 1 96 ? 3.911 -8.221 -9.989 1.00 82.50 96 ASP A C 1
ATOM 750 O O . ASP A 1 96 ? 3.257 -7.465 -9.259 1.00 82.50 96 ASP A O 1
ATOM 754 N N . ALA A 1 97 ? 4.869 -7.774 -10.802 1.00 88.31 97 ALA A N 1
ATOM 755 C CA . ALA A 1 97 ? 5.172 -6.366 -10.997 1.00 88.31 97 ALA A CA 1
ATOM 756 C C . ALA A 1 97 ? 3.958 -5.569 -11.503 1.00 88.31 97 ALA A C 1
ATOM 758 O O . ALA A 1 97 ? 3.893 -4.366 -11.242 1.00 88.31 97 ALA A O 1
ATOM 759 N N . GLU A 1 98 ? 3.002 -6.200 -12.198 1.00 89.00 98 GLU A N 1
ATOM 760 C CA . GLU A 1 98 ? 1.769 -5.543 -12.634 1.00 89.00 98 GLU A CA 1
ATOM 761 C C . GLU A 1 98 ? 0.873 -5.232 -11.442 1.00 89.00 98 GLU A C 1
ATOM 763 O O . GLU A 1 98 ? 0.442 -4.090 -11.298 1.00 89.00 98 GLU A O 1
ATOM 768 N N . ILE A 1 99 ? 0.675 -6.198 -10.540 1.00 87.56 99 ILE A N 1
ATOM 769 C CA . ILE A 1 99 ? -0.112 -5.995 -9.314 1.00 87.56 99 ILE A CA 1
ATOM 770 C C . ILE A 1 99 ? 0.510 -4.892 -8.457 1.00 87.56 99 ILE A C 1
ATOM 772 O O . ILE A 1 99 ? -0.185 -3.988 -7.994 1.00 87.56 99 ILE A O 1
ATOM 7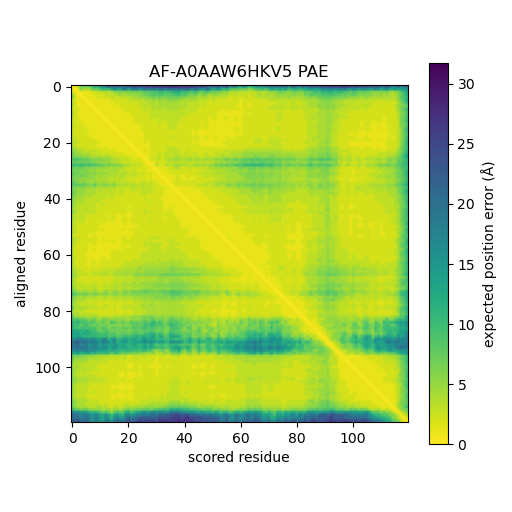76 N N . VAL A 1 100 ? 1.830 -4.934 -8.249 1.00 90.56 100 VAL A N 1
ATOM 777 C CA . VAL A 1 100 ? 2.516 -3.917 -7.437 1.00 90.56 100 VAL A CA 1
ATOM 778 C C . VAL A 1 100 ? 2.385 -2.536 -8.075 1.00 90.56 100 VAL A C 1
ATOM 780 O O . VAL A 1 100 ? 2.076 -1.563 -7.385 1.00 90.56 100 VAL A O 1
ATOM 783 N N . TYR A 1 101 ? 2.578 -2.445 -9.389 1.00 92.50 101 TYR A N 1
ATOM 784 C CA . TYR A 1 101 ? 2.395 -1.203 -10.128 1.00 92.50 101 TYR A CA 1
ATOM 785 C C . TYR A 1 101 ? 0.958 -0.671 -10.010 1.00 92.50 101 TYR A C 1
ATOM 787 O O . TYR A 1 101 ? 0.770 0.517 -9.738 1.00 92.50 101 TYR A O 1
ATOM 795 N N . ASP A 1 102 ? -0.046 -1.538 -10.147 1.00 90.62 102 ASP A N 1
ATOM 796 C CA . ASP A 1 102 ? -1.463 -1.182 -10.057 1.00 90.62 102 ASP A CA 1
ATOM 797 C C . ASP A 1 102 ? -1.828 -0.630 -8.672 1.00 90.62 102 ASP A C 1
ATOM 799 O O . ASP A 1 102 ? -2.379 0.469 -8.560 1.00 90.62 102 ASP A O 1
ATOM 803 N N . VAL A 1 103 ? -1.398 -1.312 -7.604 1.00 91.62 103 VAL A N 1
ATOM 804 C CA . VAL A 1 103 ? -1.589 -0.857 -6.217 1.00 91.62 103 VAL A CA 1
ATOM 805 C C . VAL A 1 103 ? -0.980 0.530 -6.005 1.00 91.62 103 VAL A C 1
ATOM 807 O O . VAL A 1 103 ? -1.604 1.405 -5.398 1.00 91.62 103 VAL A O 1
ATOM 810 N N . ILE A 1 104 ? 0.228 0.771 -6.522 1.00 93.44 104 ILE A N 1
ATOM 811 C CA . ILE A 1 104 ? 0.909 2.065 -6.382 1.00 93.44 104 ILE A CA 1
ATOM 812 C C . ILE A 1 104 ? 0.173 3.173 -7.135 1.00 93.44 104 ILE A C 1
ATOM 814 O O . ILE A 1 104 ? 0.075 4.289 -6.620 1.00 93.44 104 ILE A O 1
ATOM 818 N N . LYS A 1 105 ? -0.313 2.903 -8.351 1.00 93.69 105 LYS A N 1
ATOM 819 C CA . LYS A 1 105 ? -0.934 3.928 -9.201 1.00 93.69 105 LYS A CA 1
ATOM 820 C C . LYS A 1 105 ? -2.389 4.202 -8.848 1.00 93.69 105 LYS A C 1
ATOM 822 O O . LYS A 1 105 ? -2.820 5.345 -8.982 1.00 93.69 105 LYS A O 1
ATOM 827 N N . HIS A 1 106 ? -3.128 3.203 -8.377 1.00 91.06 106 HIS A N 1
ATOM 828 C CA . HIS A 1 106 ? -4.572 3.319 -8.200 1.00 91.06 106 HIS A CA 1
ATOM 829 C C . HIS A 1 106 ? -5.018 3.269 -6.742 1.00 91.06 106 HIS A C 1
ATOM 831 O O . HIS A 1 106 ? -5.953 3.988 -6.390 1.00 91.06 106 HIS A O 1
ATOM 837 N N . ASP A 1 107 ? -4.367 2.497 -5.873 1.00 91.81 107 ASP A N 1
ATOM 838 C CA . ASP A 1 107 ? -4.878 2.267 -4.515 1.00 91.81 107 ASP A CA 1
ATOM 839 C C . ASP A 1 107 ? -4.166 3.089 -3.445 1.00 91.81 107 ASP A C 1
ATOM 841 O O . ASP A 1 107 ? -4.825 3.669 -2.576 1.00 91.81 107 ASP A O 1
ATOM 845 N N . LEU A 1 108 ? -2.842 3.232 -3.530 1.00 94.12 108 LEU A N 1
ATOM 846 C CA . LEU A 1 108 ? -2.088 4.072 -2.600 1.00 94.12 108 LEU A CA 1
ATOM 847 C C . LEU A 1 108 ? -2.519 5.549 -2.610 1.00 94.12 108 LEU A C 1
ATOM 849 O O . LEU A 1 108 ? -2.615 6.120 -1.519 1.00 94.12 108 LEU A O 1
ATOM 853 N N . PRO A 1 109 ? -2.835 6.187 -3.758 1.00 94.75 109 PRO A N 1
ATOM 854 C CA . PRO A 1 109 ? -3.362 7.550 -3.757 1.00 94.75 109 PRO A CA 1
ATOM 855 C C . PRO A 1 109 ? -4.698 7.651 -3.013 1.00 94.75 109 PRO A C 1
ATOM 857 O O . PRO A 1 109 ? -4.854 8.513 -2.150 1.00 94.75 109 PRO A O 1
ATOM 860 N N . LYS A 1 110 ? -5.622 6.705 -3.243 1.00 92.88 110 LYS A N 1
ATOM 861 C CA . LYS A 1 110 ? -6.910 6.650 -2.528 1.00 92.88 110 LYS A CA 1
ATOM 862 C C . LYS A 1 110 ? -6.699 6.487 -1.020 1.00 92.88 110 LYS A C 1
ATOM 864 O O . LYS A 1 110 ? -7.378 7.145 -0.230 1.00 92.88 110 LYS A O 1
ATOM 869 N N . LEU A 1 111 ? -5.763 5.621 -0.615 1.00 92.62 111 LEU A N 1
ATOM 870 C CA . LEU A 1 111 ? -5.397 5.414 0.789 1.00 92.62 111 LEU A CA 1
ATOM 871 C C . LEU A 1 111 ? -4.855 6.698 1.419 1.00 92.62 111 LEU A C 1
ATOM 873 O O . LEU A 1 111 ? -5.341 7.105 2.475 1.00 92.62 111 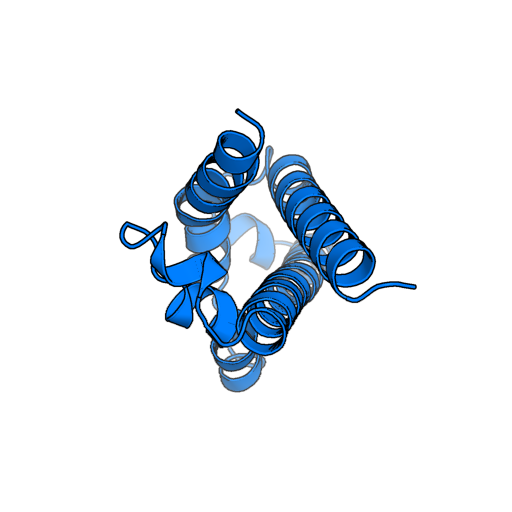LEU A O 1
ATOM 877 N N . LYS A 1 112 ? -3.907 7.366 0.752 1.00 94.00 112 LYS A N 1
ATOM 878 C CA . LYS A 1 112 ? -3.360 8.653 1.196 1.00 94.00 112 LYS A CA 1
ATOM 879 C C . LYS A 1 112 ? -4.473 9.673 1.426 1.00 94.00 112 LYS A C 1
ATOM 881 O O . LYS A 1 112 ? -4.520 10.277 2.496 1.00 94.00 112 LYS A O 1
ATOM 886 N N . ASP A 1 113 ? -5.387 9.818 0.469 1.00 91.12 113 ASP A N 1
ATOM 887 C CA . ASP A 1 113 ? -6.482 10.782 0.562 1.00 91.12 113 ASP A CA 1
ATOM 888 C C . ASP A 1 113 ? -7.349 10.517 1.796 1.00 91.12 113 ASP A C 1
ATOM 890 O O . ASP A 1 113 ? -7.556 11.415 2.614 1.00 91.12 113 ASP A O 1
ATOM 894 N N . LYS A 1 114 ? -7.797 9.271 2.009 1.00 88.38 114 LYS A N 1
ATOM 895 C CA . LYS A 1 114 ? -8.618 8.924 3.185 1.00 88.38 114 LYS A CA 1
ATOM 896 C C . LYS A 1 114 ? -7.892 9.147 4.509 1.00 88.38 114 LYS A C 1
ATOM 898 O O . LYS A 1 114 ? -8.519 9.581 5.472 1.00 88.38 114 LYS A O 1
ATOM 903 N N . MET A 1 115 ? -6.586 8.899 4.561 1.00 85.19 115 MET A N 1
ATOM 904 C CA . MET A 1 115 ? -5.786 9.146 5.762 1.00 85.19 115 MET A CA 1
ATOM 905 C C . MET A 1 115 ? -5.609 10.646 6.050 1.00 85.19 115 MET A C 1
ATOM 907 O O . MET A 1 115 ? -5.650 11.050 7.215 1.00 85.19 115 MET A O 1
ATOM 911 N N . CYS A 1 116 ? -5.466 11.475 5.012 1.00 79.88 116 CYS A N 1
ATOM 912 C CA . CYS A 1 116 ? -5.351 12.931 5.131 1.00 79.88 116 CYS A CA 1
ATOM 913 C C . CYS A 1 116 ? -6.668 13.609 5.539 1.00 79.88 116 CYS A C 1
ATOM 915 O O . CYS A 1 116 ? -6.636 14.524 6.361 1.00 79.88 116 CYS A O 1
ATOM 917 N N . TYR A 1 117 ? -7.818 13.139 5.037 1.00 59.94 117 TYR A N 1
ATOM 918 C CA . TYR A 1 117 ? -9.137 13.679 5.404 1.00 59.94 117 TYR A CA 1
ATOM 919 C C . TYR A 1 117 ? -9.471 13.531 6.898 1.00 59.94 117 TYR A C 1
ATOM 921 O O . TYR A 1 117 ? -10.254 14.318 7.414 1.00 59.94 117 TYR A O 1
ATOM 929 N N . SER A 1 118 ? -8.852 12.591 7.623 1.00 53.94 118 SER A N 1
ATOM 930 C CA . SER A 1 118 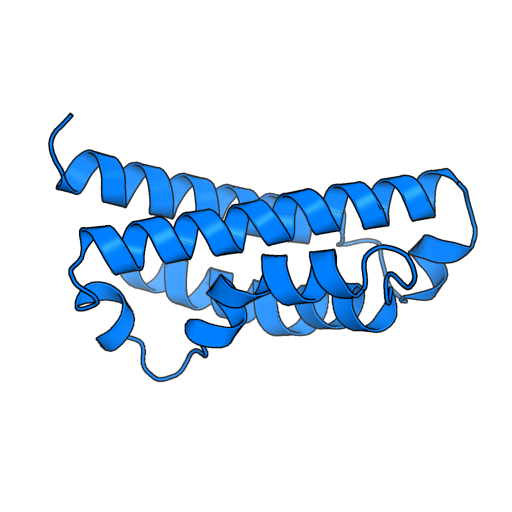? -9.093 12.417 9.070 1.00 53.94 118 SER A CA 1
ATOM 931 C C . SER A 1 118 ? -8.515 13.531 9.964 1.00 53.94 118 SER A C 1
ATOM 933 O O . SER A 1 118 ? -8.661 13.472 11.184 1.00 53.94 118 SER A O 1
ATOM 935 N N . LYS A 1 119 ? -7.837 14.533 9.380 1.00 42.62 119 LYS A N 1
ATOM 936 C CA . LYS A 1 119 ? -7.265 15.691 10.091 1.00 42.62 119 LYS A CA 1
ATOM 937 C C . LYS A 1 119 ? -8.150 16.949 10.087 1.00 42.62 119 LYS A C 1
ATOM 939 O O . LYS A 1 119 ? -7.696 17.975 10.589 1.00 42.62 119 LYS A O 1
ATOM 944 N N . SER A 1 120 ? -9.344 16.904 9.492 1.00 34.53 120 SER A N 1
ATOM 945 C CA . SER A 1 120 ? -10.324 18.010 9.454 1.00 34.53 120 SER A CA 1
ATOM 946 C C . SER A 1 120 ? -11.522 17.696 10.338 1.00 34.53 120 SER A C 1
ATOM 948 O O . SER A 1 120 ? -11.994 18.630 11.017 1.00 34.53 120 SER A O 1
#

Mean predicted aligned error: 4.36 Å

Sequence (120 aa):
MCKSQIIESLLKKTLQTVERILANSETITSPSFYLLTPSGMERLESTCMLLIAIGEGVKGVDKLTDKKLLSFYPGMDWKGVMGMRDIIAHHYFDLDAEIVYDVIKHDLPKLKDKMCYSKS

Secondary structure (DSSP, 8-state):
--HHHHHHHHHHHHHHHHHHHHHHTTT--SGGGGTSSHHHHHHHHHHHHHHHHHHHHHHHHHHHTTTHHHHT-TTS-HHHHHHHHHHHHHTGGG--HHHHHHIIIIIHHHHHHHHHHTT-

Radius of gyration: 14.79 Å; Cα contacts (8 Å, |Δi|>4): 88; chains: 1; bounding box: 35×34×43 Å

Solvent-accessible surface area (backbone atoms only — not comparable to full-atom values): 6698 Å² total; per-residue (Å²): 131,58,74,65,58,53,45,52,50,34,54,51,52,31,49,54,48,50,53,49,52,49,63,76,41,66,88,59,87,53,41,61,60,31,73,76,40,73,70,25,39,54,49,47,55,54,48,50,54,51,47,30,50,37,7,52,31,52,45,50,43,35,62,74,46,73,53,52,68,61,63,79,48,74,94,51,68,60,65,59,48,39,40,39,39,60,58,50,62,77,31,54,93,61,64,54,44,56,60,55,45,46,43,57,74,61,44,45,56,56,51,50,50,61,62,57,60,75,78,116